Protein AF-A0AAD6R4X2-F1 (afdb_monomer_lite)

Secondary structure (DSSP, 8-state):
-----------------SSS-HHHHTTTT-EEEEE--SSSSSS-EEEEE--SSHHHHHHHHHHHHHHHHHT--

Foldseek 3Di:
DDDQPDFDADDDDDDDPDDDPVVVVVLVPWDKGWTDGPVQPPHTDIDIGHPDDDVVVVVVVVVVVVVVVVVPD

Sequence (73 aa):
MGYCNYVYVSIHIQTHIGGEDLMFQRLNHKFQLEIYSRCYKKQPLVIQGAGAGNDTTAAGVLADILDIQDLFP

InterPro domains:
  IPR001342 Homoserine dehydrogenase, catalytic [PF00742] (19-66)
  IPR011147 Bifunctional aspartokinase/homoserine dehydrogenase, homoserine dehydrogenase domain [PTHR43070] (30-72)

Radius of gyration: 16.73 Å; chains: 1; bounding box: 36×44×31 Å

pLDDT: mean 75.48, std 14.99, range [43.5, 97.06]

Organism: NCBI:txid444605

Structure (mmCIF, N/CA/C/O backbone):
data_AF-A0AAD6R4X2-F1
#
_entry.id   AF-A0AAD6R4X2-F1
#
loop_
_atom_site.group_PDB
_atom_site.id
_atom_site.type_symbol
_atom_site.label_atom_id
_atom_site.label_alt_id
_atom_site.label_comp_id
_atom_site.label_asym_id
_atom_site.label_entity_id
_atom_site.label_seq_id
_atom_site.pdbx_PDB_ins_code
_atom_site.Cartn_x
_atom_site.Cartn_y
_atom_site.Cartn_z
_atom_site.occupancy
_atom_site.B_iso_or_equiv
_atom_site.auth_seq_id
_atom_site.auth_comp_id
_atom_site.auth_asym_id
_atom_site.auth_atom_id
_atom_site.pdbx_PDB_model_num
ATOM 1 N N . MET A 1 1 ? -22.398 -7.685 17.968 1.00 43.50 1 MET A N 1
ATOM 2 C CA . MET A 1 1 ? -21.119 -7.533 17.239 1.00 43.50 1 MET A CA 1
ATOM 3 C C . MET A 1 1 ? -21.272 -6.404 16.225 1.00 43.50 1 MET A C 1
ATOM 5 O O . MET A 1 1 ? -22.176 -6.480 15.408 1.00 43.50 1 MET A O 1
ATOM 9 N N . GLY A 1 2 ? -20.514 -5.310 16.348 1.00 47.56 2 GLY A N 1
ATOM 10 C CA . GLY A 1 2 ? -20.716 -4.095 15.545 1.00 47.56 2 GLY A CA 1
ATOM 11 C C . GLY A 1 2 ? -19.875 -4.083 14.269 1.00 47.56 2 GLY A C 1
ATOM 12 O O . GLY A 1 2 ? -18.660 -4.229 14.335 1.00 47.56 2 GLY A O 1
ATOM 13 N N . TYR A 1 3 ? -20.514 -3.886 13.119 1.00 53.94 3 TYR A N 1
ATOM 14 C CA . TYR A 1 3 ? -19.849 -3.799 11.821 1.00 53.94 3 TYR A CA 1
ATOM 15 C C . TYR A 1 3 ? -19.012 -2.502 11.699 1.00 53.94 3 TYR A C 1
ATOM 17 O O . TYR A 1 3 ? -19.550 -1.393 11.799 1.00 53.94 3 TYR A O 1
ATOM 25 N N . CYS A 1 4 ? -17.696 -2.613 11.458 1.00 57.09 4 CYS A N 1
ATOM 26 C CA . CYS A 1 4 ? -16.771 -1.481 11.223 1.00 57.09 4 CYS A CA 1
ATOM 27 C C . CYS A 1 4 ? -16.940 -0.963 9.758 1.00 57.09 4 CYS A C 1
ATOM 29 O O . CYS A 1 4 ? -15.971 -0.812 9.034 1.00 57.09 4 CYS A O 1
ATOM 31 N N . ASN A 1 5 ? -18.174 -0.693 9.294 1.00 55.53 5 ASN A N 1
ATOM 32 C CA . ASN A 1 5 ? -18.512 -0.472 7.863 1.00 55.53 5 ASN A CA 1
ATOM 33 C C . ASN A 1 5 ? -18.195 0.920 7.272 1.00 55.53 5 ASN A C 1
ATOM 35 O O . ASN A 1 5 ? -18.703 1.256 6.210 1.00 55.53 5 ASN A O 1
ATOM 39 N N . TYR A 1 6 ? -17.371 1.745 7.920 1.00 56.28 6 TYR A N 1
ATOM 40 C CA . TYR A 1 6 ? -16.975 3.038 7.344 1.00 56.28 6 TYR A CA 1
ATOM 41 C C . TYR A 1 6 ? -15.542 3.360 7.768 1.00 56.28 6 TYR A C 1
ATOM 43 O O . TYR A 1 6 ? -15.285 3.605 8.952 1.00 56.28 6 TYR A O 1
ATOM 51 N N . VAL A 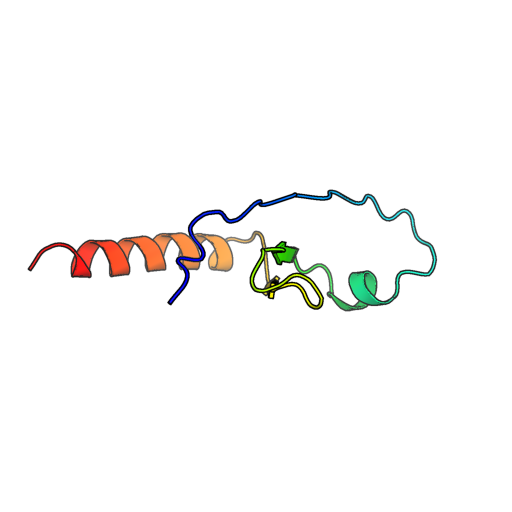1 7 ? -14.619 3.322 6.805 1.00 60.09 7 VAL A N 1
ATOM 52 C CA . VAL A 1 7 ? -13.236 3.789 6.954 1.00 60.09 7 VAL A CA 1
ATOM 53 C C . VAL A 1 7 ? -13.182 5.189 6.354 1.00 60.09 7 VAL A C 1
ATOM 55 O O . VAL A 1 7 ? -13.398 5.361 5.160 1.00 60.09 7 VAL A O 1
ATOM 58 N N . TYR A 1 8 ? -12.956 6.199 7.191 1.00 57.66 8 TYR A N 1
ATOM 59 C CA . TYR A 1 8 ? -12.717 7.561 6.725 1.00 57.66 8 TYR A CA 1
ATOM 60 C C . TYR A 1 8 ? -11.215 7.711 6.490 1.00 57.66 8 TYR A C 1
ATOM 62 O O . TYR A 1 8 ? -10.446 7.746 7.448 1.00 57.66 8 TYR A O 1
ATOM 70 N N . VAL A 1 9 ? -10.799 7.746 5.226 1.00 64.38 9 VAL A N 1
ATOM 71 C CA . VAL A 1 9 ? -9.392 7.931 4.856 1.00 64.38 9 VAL A CA 1
ATOM 72 C C . VAL A 1 9 ? -9.143 9.429 4.692 1.00 64.38 9 VAL A C 1
ATOM 74 O O . VAL A 1 9 ? -9.608 10.035 3.732 1.00 64.38 9 VAL A O 1
ATOM 77 N N . SER A 1 10 ? -8.437 10.033 5.649 1.00 56.78 10 SER A N 1
ATOM 78 C CA . SER A 1 10 ? -7.988 11.427 5.566 1.00 56.78 10 SER A CA 1
ATOM 79 C C . SER A 1 10 ? -6.525 11.444 5.147 1.00 56.78 10 SER A C 1
ATOM 81 O O . SER A 1 10 ? -5.661 11.037 5.922 1.00 56.78 10 SER A O 1
ATOM 83 N N . ILE A 1 11 ? -6.238 11.882 3.921 1.00 66.81 11 ILE A N 1
ATOM 84 C CA . ILE A 1 11 ? -4.863 12.006 3.429 1.00 66.81 11 ILE A CA 1
ATOM 85 C C . ILE A 1 11 ? -4.352 13.393 3.818 1.00 66.81 11 ILE A C 1
ATOM 87 O O . ILE A 1 11 ? -4.758 14.398 3.236 1.00 66.81 11 ILE A O 1
ATOM 91 N N . HIS A 1 12 ? -3.465 13.455 4.808 1.00 61.38 12 HIS A N 1
ATOM 92 C CA . HIS A 1 12 ? -2.785 14.690 5.190 1.00 61.38 12 HIS A CA 1
ATOM 93 C C . HIS A 1 12 ? -1.434 14.762 4.475 1.00 61.38 12 HIS A C 1
ATOM 95 O O . HIS A 1 12 ? -0.488 14.079 4.856 1.00 61.38 12 HIS A O 1
ATOM 101 N N . ILE A 1 13 ? -1.340 15.587 3.429 1.00 66.75 13 ILE A N 1
ATOM 102 C CA . ILE A 1 13 ? -0.064 15.871 2.763 1.00 66.75 13 ILE A CA 1
ATOM 103 C C . ILE A 1 13 ? 0.640 16.964 3.566 1.00 66.75 13 ILE A C 1
ATOM 105 O O . ILE A 1 13 ? 0.218 18.120 3.550 1.00 66.75 13 ILE A O 1
ATOM 109 N N . GLN A 1 14 ? 1.696 16.600 4.288 1.00 61.19 14 GLN A N 1
ATOM 110 C CA . GLN A 1 14 ? 2.537 17.553 5.008 1.00 61.19 14 GLN A CA 1
ATOM 111 C C . GLN A 1 14 ? 3.803 17.826 4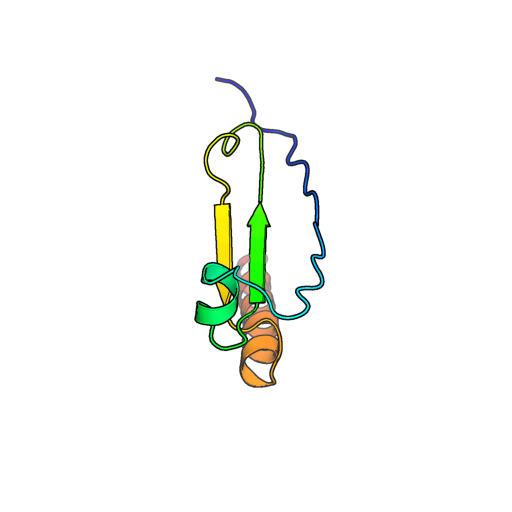.195 1.00 61.19 14 GLN A C 1
ATOM 113 O O . GLN A 1 14 ? 4.578 16.919 3.897 1.00 61.19 14 GLN A O 1
ATOM 118 N N . THR A 1 15 ? 4.027 19.086 3.826 1.00 53.81 15 THR A N 1
ATOM 119 C CA . THR A 1 15 ? 5.300 19.523 3.246 1.00 53.81 15 THR A CA 1
ATOM 120 C C . THR A 1 15 ? 6.256 19.870 4.381 1.00 53.81 15 THR A C 1
ATOM 122 O O . THR A 1 15 ? 6.163 20.953 4.960 1.00 53.81 15 THR A O 1
ATOM 125 N N . HIS A 1 16 ? 7.172 18.966 4.722 1.00 56.00 16 HIS A N 1
ATOM 126 C CA . HIS A 1 16 ? 8.201 19.261 5.717 1.00 56.00 16 HIS A CA 1
ATOM 127 C C . HIS A 1 16 ? 9.358 20.037 5.079 1.00 56.00 16 HIS A C 1
ATOM 129 O O . HIS A 1 16 ? 10.210 19.470 4.397 1.00 56.00 16 HIS A O 1
ATOM 135 N N . ILE A 1 17 ? 9.392 21.351 5.315 1.00 60.34 17 ILE A N 1
ATOM 136 C CA . ILE A 1 17 ? 10.591 22.173 5.118 1.00 60.34 17 ILE A CA 1
ATOM 137 C C . ILE A 1 17 ? 11.409 22.026 6.406 1.00 60.34 17 ILE A C 1
ATOM 139 O O . ILE A 1 17 ? 10.872 22.215 7.493 1.00 60.34 17 ILE A O 1
ATOM 143 N N . GLY A 1 18 ? 12.661 21.583 6.277 1.00 58.59 18 GLY A N 1
ATOM 144 C CA . GLY A 1 18 ? 13.469 21.004 7.356 1.00 58.59 18 GLY A CA 1
ATOM 145 C C . GLY A 1 18 ? 13.378 21.712 8.713 1.00 58.59 18 GLY A C 1
ATOM 146 O O . GLY A 1 18 ? 13.790 22.858 8.857 1.00 58.59 18 GLY A O 1
ATOM 147 N N . GLY A 1 19 ? 12.889 20.975 9.712 1.00 54.03 19 GLY A N 1
ATOM 148 C CA . GLY A 1 19 ? 12.866 21.365 11.119 1.00 54.03 19 GLY A CA 1
ATOM 149 C C . GLY A 1 19 ? 12.233 20.260 11.970 1.00 54.03 19 GLY A C 1
ATOM 150 O O . GLY A 1 19 ? 11.050 19.980 11.810 1.00 54.03 19 GLY A O 1
ATOM 151 N N . GLU A 1 20 ? 13.049 19.612 12.807 1.00 57.50 20 GLU A N 1
ATOM 152 C CA . GLU A 1 20 ? 12.708 18.793 13.993 1.00 57.50 20 GLU A CA 1
ATOM 153 C C . GLU A 1 20 ? 11.667 17.647 13.890 1.00 57.50 20 GLU A C 1
ATOM 155 O O . GLU A 1 20 ? 11.385 17.027 14.911 1.00 57.50 20 GLU A O 1
ATOM 160 N N . ASP A 1 21 ? 11.131 17.266 12.723 1.00 58.03 21 ASP A N 1
ATOM 161 C CA . ASP A 1 21 ? 10.333 16.025 12.618 1.00 58.03 21 ASP A CA 1
ATOM 162 C C . ASP A 1 21 ? 11.201 14.816 12.233 1.00 58.03 21 ASP A C 1
ATOM 164 O O . ASP A 1 21 ? 11.319 14.388 11.078 1.00 58.03 21 ASP A O 1
ATOM 168 N N . LEU A 1 22 ? 11.885 14.295 13.253 1.00 57.56 22 LEU A N 1
ATOM 169 C CA . LEU A 1 22 ? 12.877 13.223 13.154 1.00 57.56 22 LEU A CA 1
ATOM 170 C C . LEU A 1 22 ? 12.287 11.880 12.684 1.00 57.56 22 LEU A C 1
ATOM 172 O O . LEU A 1 22 ? 13.043 11.012 12.241 1.00 57.56 22 LEU A O 1
ATOM 176 N N . MET A 1 23 ? 10.966 11.678 12.767 1.00 59.47 23 MET A N 1
ATOM 177 C CA . MET A 1 23 ? 10.340 10.409 12.375 1.00 59.47 23 MET A CA 1
ATOM 178 C C . MET A 1 23 ? 10.248 10.269 10.852 1.00 59.47 23 MET A C 1
ATOM 180 O O . MET A 1 23 ? 10.624 9.222 10.324 1.00 59.47 23 MET A O 1
ATOM 184 N N . PHE A 1 24 ? 9.876 11.335 10.133 1.00 60.19 24 PHE A N 1
ATOM 185 C CA . PHE A 1 24 ? 9.873 11.343 8.664 1.00 60.19 24 PHE A CA 1
ATOM 186 C C . PHE A 1 24 ? 11.286 11.274 8.070 1.00 60.19 24 PHE A C 1
ATOM 188 O O . PHE A 1 24 ? 11.512 10.594 7.070 1.00 60.19 24 PHE A O 1
ATOM 195 N N . GLN A 1 25 ? 12.272 11.910 8.708 1.00 54.88 25 GLN A N 1
ATOM 196 C CA . GLN A 1 25 ? 13.665 11.877 8.241 1.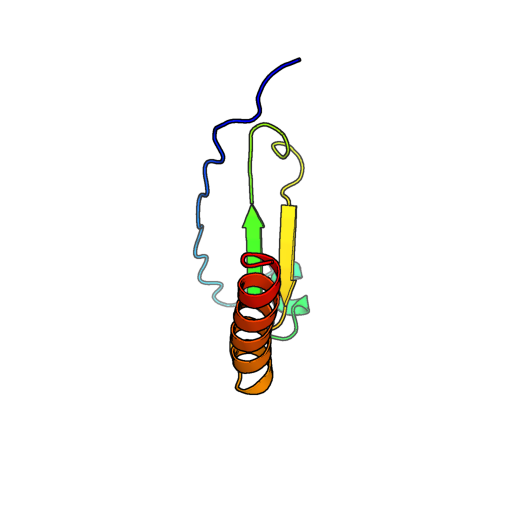00 54.88 25 GLN A CA 1
ATOM 197 C C . GLN A 1 25 ? 14.303 10.477 8.354 1.00 54.88 25 GLN A C 1
ATOM 199 O O . GLN A 1 25 ? 15.157 10.120 7.542 1.00 54.88 25 GLN A O 1
ATOM 204 N N . ARG A 1 26 ? 13.852 9.635 9.300 1.00 61.66 26 ARG A N 1
ATOM 205 C CA . ARG A 1 26 ? 14.297 8.230 9.434 1.00 61.66 26 ARG A CA 1
ATOM 206 C C . ARG A 1 26 ? 13.723 7.294 8.374 1.00 61.66 26 ARG A C 1
ATOM 208 O O . ARG A 1 26 ? 14.209 6.168 8.243 1.00 61.66 26 ARG A O 1
ATOM 215 N N . LEU A 1 27 ? 12.737 7.733 7.591 1.00 63.62 27 LEU A N 1
ATOM 216 C CA . LEU A 1 27 ? 12.137 6.898 6.552 1.00 63.62 27 LEU A CA 1
ATOM 217 C C . LEU A 1 27 ? 13.083 6.627 5.379 1.00 63.62 27 LEU A C 1
ATOM 219 O O . LEU A 1 27 ? 12.734 5.818 4.528 1.00 63.62 27 LEU A O 1
ATOM 223 N N . ASN A 1 28 ? 14.280 7.230 5.323 1.00 66.75 28 ASN A N 1
ATOM 224 C CA . ASN A 1 28 ? 15.246 7.010 4.239 1.00 66.75 28 ASN A CA 1
ATOM 225 C C . ASN A 1 28 ? 14.591 7.181 2.849 1.00 66.75 28 ASN A C 1
ATOM 227 O O . ASN A 1 28 ? 14.744 6.327 1.980 1.00 66.75 28 ASN A O 1
ATOM 231 N N . HIS A 1 29 ? 13.806 8.251 2.665 1.00 69.25 29 HIS A N 1
ATOM 232 C CA . HIS A 1 29 ? 13.034 8.533 1.442 1.00 69.25 29 HIS A CA 1
ATOM 233 C C . HIS A 1 29 ? 11.920 7.521 1.091 1.00 69.25 29 HIS A C 1
ATOM 235 O O . HIS A 1 29 ? 11.464 7.475 -0.051 1.00 69.25 29 HIS A O 1
ATOM 241 N N . LYS A 1 30 ? 11.445 6.720 2.053 1.00 75.31 30 LYS A N 1
ATOM 242 C CA . LYS A 1 30 ? 10.299 5.813 1.870 1.00 75.31 30 LYS A CA 1
ATOM 243 C C . LYS A 1 30 ? 8.960 6.533 2.051 1.00 75.31 30 LYS A C 1
ATOM 245 O O . LYS A 1 30 ? 8.843 7.485 2.817 1.00 75.31 30 LYS A O 1
ATOM 250 N N . PHE A 1 31 ? 7.946 6.040 1.349 1.00 82.19 31 PHE A N 1
ATOM 251 C CA . PHE A 1 31 ? 6.554 6.456 1.470 1.00 82.19 31 PHE A CA 1
ATOM 252 C C . PHE A 1 31 ? 5.934 5.908 2.766 1.00 82.19 31 PHE A C 1
ATOM 254 O O . PHE A 1 31 ? 6.223 4.776 3.161 1.00 82.19 31 PHE A O 1
ATOM 261 N N . GLN A 1 32 ? 5.067 6.699 3.403 1.00 83.06 32 GLN A N 1
ATOM 262 C CA . GLN A 1 32 ? 4.293 6.328 4.588 1.00 83.06 32 GLN A CA 1
ATOM 263 C C . GLN A 1 32 ? 2.835 6.769 4.421 1.00 83.06 32 GLN A C 1
ATOM 265 O O . GLN A 1 32 ? 2.571 7.912 4.057 1.00 83.06 32 GLN A O 1
ATOM 270 N N . LEU A 1 33 ? 1.900 5.873 4.729 1.00 82.00 33 LEU A N 1
ATOM 271 C CA . LEU A 1 33 ? 0.463 6.113 4.775 1.00 82.00 33 LEU A CA 1
ATOM 272 C C . LEU A 1 33 ? -0.067 5.772 6.168 1.00 82.00 33 LEU A C 1
ATOM 274 O O . LEU A 1 33 ? 0.172 4.678 6.676 1.00 82.00 33 LEU A O 1
ATOM 278 N N . GLU A 1 34 ? -0.831 6.686 6.757 1.00 84.69 34 GLU A N 1
ATOM 279 C CA . GLU A 1 34 ? -1.484 6.487 8.050 1.00 84.69 34 GLU A CA 1
ATOM 280 C C . GLU A 1 34 ? -2.999 6.410 7.871 1.00 84.69 34 GLU A C 1
ATOM 282 O O . GLU A 1 34 ? -3.631 7.325 7.344 1.00 84.69 34 GLU A O 1
ATOM 287 N N . ILE A 1 35 ? -3.591 5.302 8.311 1.00 83.31 35 ILE A N 1
ATOM 288 C CA . ILE A 1 35 ? -5.021 5.039 8.192 1.00 83.31 35 ILE A CA 1
ATOM 289 C C . ILE A 1 35 ? -5.646 5.093 9.581 1.00 83.31 35 ILE A C 1
ATOM 291 O O . ILE A 1 35 ? -5.407 4.243 10.443 1.00 83.31 35 ILE A O 1
ATOM 295 N N . TYR A 1 36 ? -6.512 6.082 9.767 1.00 81.06 36 TYR A N 1
ATOM 296 C CA . TYR A 1 36 ? -7.347 6.215 10.949 1.00 81.06 36 TYR A CA 1
ATOM 297 C C . TYR A 1 36 ? -8.730 5.630 10.679 1.00 81.06 36 TYR A C 1
ATOM 299 O O . TYR A 1 36 ? -9.321 5.792 9.615 1.00 81.06 36 TYR A O 1
ATOM 307 N N . SER A 1 37 ? -9.288 4.947 11.669 1.00 79.88 37 SER A N 1
ATOM 308 C CA . SER A 1 37 ? -10.669 4.465 11.606 1.00 79.88 37 SER A CA 1
ATOM 309 C C . SER A 1 37 ? -11.284 4.439 12.997 1.00 79.88 37 SER A C 1
ATOM 311 O O . SER A 1 37 ? -10.609 4.704 13.991 1.00 79.88 37 SER A O 1
ATOM 313 N N . ARG A 1 38 ? -12.564 4.055 13.107 1.00 79.19 38 ARG A N 1
ATOM 314 C CA . ARG A 1 38 ? -13.191 3.832 14.422 1.00 79.19 38 ARG A CA 1
ATOM 315 C C . ARG A 1 38 ? -12.447 2.793 15.262 1.00 79.19 38 ARG A C 1
ATOM 317 O O . ARG A 1 38 ? -12.434 2.919 16.484 1.00 79.19 38 ARG A O 1
ATOM 324 N N . CYS A 1 39 ? -11.860 1.808 14.593 1.00 82.38 39 CYS A N 1
ATOM 325 C CA . CYS A 1 39 ? -11.133 0.698 15.182 1.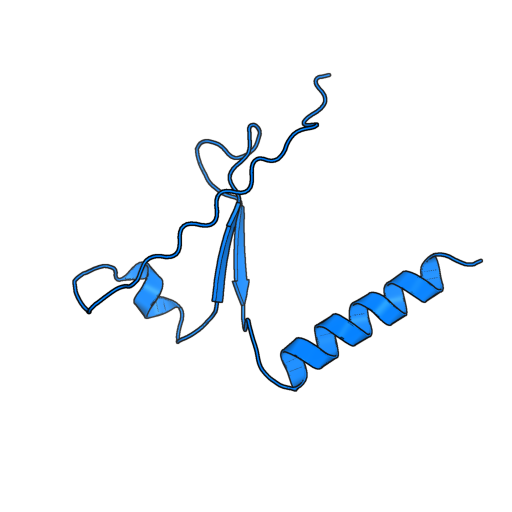00 82.38 39 CYS A CA 1
ATOM 326 C C . CYS A 1 39 ? -9.649 1.088 15.472 1.00 82.38 39 CYS A C 1
ATOM 328 O O . CYS A 1 39 ? -9.060 0.591 16.426 1.00 82.38 39 CYS A O 1
ATOM 330 N N . TYR A 1 40 ? -9.098 2.080 14.754 1.00 81.44 40 TYR A N 1
ATOM 331 C CA . TYR A 1 40 ? -7.716 2.586 14.865 1.00 81.44 40 TYR A CA 1
ATOM 332 C C . TYR A 1 40 ? -7.667 4.086 15.237 1.00 81.44 40 TYR A C 1
ATOM 334 O O . TYR A 1 40 ? -7.020 4.890 14.572 1.00 81.44 40 TYR A O 1
ATOM 342 N N . LYS A 1 41 ? -8.417 4.505 16.274 1.00 79.00 41 LYS A N 1
ATOM 343 C CA . LYS A 1 41 ? -8.522 5.932 16.667 1.00 79.00 41 LYS A CA 1
ATOM 344 C C . LYS A 1 41 ? -7.301 6.469 17.412 1.00 79.00 41 LYS A C 1
ATOM 346 O O . LYS A 1 41 ? -6.932 7.619 17.222 1.00 79.00 41 LYS A O 1
ATOM 351 N N . LYS A 1 42 ? -6.747 5.674 18.335 1.00 84.12 42 LYS A N 1
ATOM 352 C CA . LYS A 1 42 ? -5.639 6.103 19.211 1.00 84.12 42 LYS A CA 1
ATOM 353 C C . LYS A 1 42 ? -4.270 5.858 18.581 1.00 84.12 42 LYS A C 1
ATOM 355 O O . LYS A 1 42 ? -3.335 6.589 18.872 1.00 84.12 42 LYS A O 1
ATOM 360 N N . GLN A 1 43 ? -4.164 4.812 17.769 1.00 86.19 43 GLN A N 1
ATOM 361 C CA . GLN A 1 43 ? -2.951 4.417 17.063 1.00 86.19 43 GLN A CA 1
ATOM 362 C C . GLN A 1 43 ? -3.376 4.097 15.626 1.00 86.19 43 GLN A C 1
ATOM 364 O O . GLN A 1 43 ? -4.208 3.196 15.460 1.00 86.19 43 GLN A O 1
ATOM 369 N N . PRO A 1 44 ? -2.908 4.859 14.621 1.00 85.25 44 PRO A N 1
ATOM 370 C CA . PRO A 1 44 ? -3.249 4.596 13.230 1.00 85.25 44 PRO A CA 1
ATOM 371 C C . PRO A 1 44 ? -2.626 3.284 12.763 1.00 85.25 44 PRO A C 1
ATOM 373 O O . PRO A 1 44 ? -1.596 2.844 13.275 1.00 85.25 44 PRO A O 1
ATOM 376 N N . LEU A 1 45 ? -3.230 2.683 11.742 1.00 83.81 45 LEU A N 1
ATOM 377 C CA . LEU A 1 45 ? -2.545 1.668 10.957 1.00 83.81 45 LEU A CA 1
ATOM 378 C C . LEU A 1 45 ? -1.537 2.381 10.050 1.00 83.81 45 LEU A C 1
ATOM 380 O O . LEU A 1 45 ? -1.929 3.214 9.235 1.00 83.81 45 LEU A O 1
ATOM 384 N N . VAL A 1 46 ? -0.256 2.062 10.204 1.00 84.62 46 VAL A N 1
ATOM 385 C CA . VAL A 1 46 ? 0.828 2.681 9.437 1.00 84.62 46 VAL A CA 1
ATOM 386 C C . VAL A 1 46 ? 1.323 1.697 8.380 1.00 84.62 46 VAL A C 1
ATOM 388 O O . VAL A 1 46 ? 1.722 0.582 8.709 1.00 84.62 46 VAL A O 1
ATOM 391 N N . ILE A 1 47 ? 1.316 2.117 7.116 1.00 86.19 47 ILE A N 1
ATOM 392 C CA . ILE A 1 47 ? 1.887 1.383 5.982 1.00 86.19 47 ILE A CA 1
ATOM 393 C C . ILE A 1 47 ? 3.102 2.168 5.493 1.00 86.19 47 ILE A C 1
ATOM 395 O O . ILE A 1 47 ? 2.971 3.321 5.095 1.00 86.19 47 ILE A O 1
ATOM 399 N N . GLN A 1 48 ? 4.284 1.555 5.521 1.00 85.31 48 GLN A N 1
ATOM 400 C CA . GLN A 1 48 ? 5.543 2.165 5.082 1.00 85.31 48 GLN A CA 1
ATOM 401 C C . GLN A 1 48 ? 6.214 1.298 4.019 1.00 85.31 48 GLN A C 1
ATOM 403 O O . GLN A 1 48 ? 6.242 0.075 4.139 1.00 85.31 48 GLN A O 1
ATOM 408 N N . GLY A 1 49 ? 6.814 1.920 3.007 1.00 86.12 49 GLY A N 1
ATOM 409 C CA . GLY A 1 49 ? 7.503 1.192 1.944 1.00 86.12 49 GLY A CA 1
ATOM 410 C C . GLY A 1 49 ? 8.008 2.090 0.824 1.00 86.12 49 GLY A C 1
ATOM 411 O O . GLY A 1 49 ? 7.895 3.311 0.880 1.00 86.12 49 GLY A O 1
ATOM 412 N N . ALA A 1 50 ? 8.581 1.495 -0.218 1.00 87.56 50 ALA A N 1
ATOM 413 C CA . ALA A 1 50 ? 8.785 2.230 -1.461 1.00 87.56 50 ALA A CA 1
ATOM 414 C C . ALA A 1 50 ? 7.406 2.539 -2.072 1.00 87.56 50 ALA A C 1
ATOM 416 O O . ALA A 1 50 ? 6.581 1.641 -2.194 1.00 87.56 50 ALA A O 1
ATOM 417 N N . GLY A 1 51 ? 7.140 3.803 -2.411 1.00 84.25 51 GLY A N 1
ATOM 418 C CA . GLY A 1 51 ? 5.874 4.216 -3.040 1.00 84.25 51 GLY A CA 1
ATOM 419 C C . GLY A 1 51 ? 5.941 4.296 -4.569 1.00 84.25 51 GLY A C 1
ATOM 420 O O . GLY A 1 51 ? 4.914 4.417 -5.225 1.00 84.25 51 GLY A O 1
ATOM 421 N N . ALA A 1 52 ? 7.148 4.248 -5.135 1.00 86.19 52 ALA A N 1
ATOM 422 C CA . ALA A 1 52 ? 7.410 4.298 -6.567 1.00 86.19 52 ALA A CA 1
ATOM 423 C C . ALA A 1 52 ? 8.746 3.610 -6.884 1.00 86.19 52 ALA A C 1
ATOM 425 O O . ALA A 1 52 ? 9.612 3.486 -6.014 1.00 86.19 52 ALA A O 1
ATOM 426 N N . GLY A 1 53 ? 8.910 3.173 -8.130 1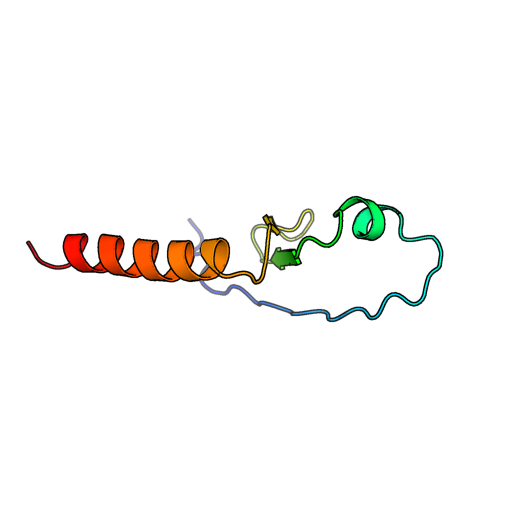.00 90.44 53 GLY A N 1
ATOM 427 C CA . GLY A 1 53 ? 10.095 2.470 -8.626 1.00 90.44 53 GLY A CA 1
ATOM 428 C C . GLY A 1 53 ? 9.687 1.287 -9.497 1.00 90.44 53 GLY A C 1
ATOM 429 O O . GLY A 1 53 ? 8.627 0.714 -9.272 1.00 90.44 53 GLY A O 1
ATOM 430 N N . ASN A 1 54 ? 10.514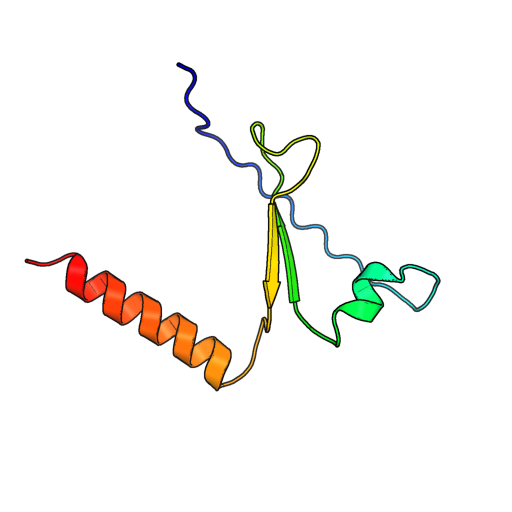 0.926 -10.481 1.00 94.56 54 ASN A N 1
ATOM 431 C CA . ASN A 1 54 ? 10.183 -0.119 -11.457 1.00 94.56 54 ASN A CA 1
ATOM 432 C C . ASN A 1 54 ? 9.759 -1.431 -10.779 1.00 94.56 54 ASN A C 1
ATOM 434 O O . ASN A 1 54 ? 8.675 -1.939 -11.046 1.00 94.56 54 ASN A O 1
ATOM 438 N N . ASP A 1 55 ? 10.568 -1.917 -9.839 1.00 94.88 55 ASP A N 1
ATOM 439 C CA . ASP A 1 55 ? 10.330 -3.205 -9.183 1.00 94.88 55 ASP A CA 1
ATOM 440 C C . ASP A 1 55 ? 9.143 -3.138 -8.214 1.00 94.88 55 ASP A C 1
ATOM 442 O O . ASP A 1 55 ? 8.321 -4.048 -8.178 1.00 94.88 55 ASP A O 1
ATOM 446 N N . THR A 1 56 ? 9.002 -2.031 -7.477 1.00 91.31 56 THR A N 1
ATOM 447 C CA . THR A 1 56 ? 7.874 -1.789 -6.562 1.00 91.31 56 THR A CA 1
ATOM 448 C C . THR A 1 56 ? 6.544 -1.741 -7.315 1.00 91.31 56 THR A C 1
ATOM 450 O O . THR A 1 56 ? 5.566 -2.354 -6.893 1.00 91.31 56 THR A O 1
ATOM 453 N N . THR A 1 57 ? 6.495 -1.025 -8.441 1.00 92.69 57 THR A N 1
ATOM 454 C CA . THR A 1 57 ? 5.289 -0.916 -9.265 1.00 92.69 57 THR A CA 1
ATOM 455 C C . THR A 1 57 ? 4.997 -2.229 -9.992 1.00 92.69 57 THR A C 1
ATOM 457 O O . THR A 1 57 ? 3.845 -2.656 -10.009 1.00 92.69 57 THR A O 1
ATOM 460 N N . ALA A 1 58 ? 6.017 -2.908 -10.531 1.00 97.06 58 ALA A N 1
ATOM 461 C CA . ALA A 1 58 ? 5.856 -4.216 -11.165 1.00 97.06 58 ALA A CA 1
ATOM 462 C C . ALA A 1 58 ? 5.366 -5.283 -10.175 1.00 97.06 58 ALA A C 1
ATOM 464 O O . ALA A 1 58 ? 4.508 -6.083 -10.533 1.00 97.06 58 ALA A O 1
ATOM 465 N N . ALA A 1 59 ? 5.850 -5.268 -8.929 1.00 95.38 59 ALA A N 1
ATOM 466 C CA . ALA A 1 59 ? 5.370 -6.158 -7.875 1.00 95.38 59 ALA A CA 1
ATOM 467 C C . ALA A 1 59 ? 3.889 -5.918 -7.549 1.00 95.38 59 ALA A C 1
ATOM 469 O O . ALA A 1 59 ? 3.148 -6.884 -7.393 1.00 95.38 59 ALA A O 1
ATOM 470 N N . GLY A 1 60 ? 3.448 -4.654 -7.502 1.00 93.50 60 GLY A N 1
ATOM 471 C CA . GLY A 1 60 ? 2.033 -4.313 -7.323 1.00 93.50 60 GLY A CA 1
ATOM 472 C C . GLY A 1 60 ? 1.155 -4.851 -8.457 1.00 93.50 60 GLY A C 1
ATOM 473 O O . GLY A 1 60 ? 0.169 -5.528 -8.198 1.00 93.50 60 GLY A O 1
ATOM 474 N N . VAL A 1 61 ? 1.564 -4.639 -9.713 1.00 96.25 61 VAL A N 1
ATOM 475 C CA . VAL A 1 61 ? 0.844 -5.177 -10.883 1.00 96.25 61 VAL A CA 1
ATOM 476 C C . VAL A 1 61 ? 0.825 -6.709 -10.882 1.00 96.25 61 VAL A C 1
ATOM 478 O O . VAL A 1 61 ? -0.198 -7.315 -11.188 1.00 96.25 61 VAL A O 1
ATOM 481 N N . LEU A 1 62 ? 1.948 -7.353 -10.549 1.00 95.56 62 LEU A N 1
ATOM 482 C CA . LEU A 1 62 ? 2.031 -8.811 -10.488 1.00 95.56 62 LEU A CA 1
ATOM 483 C C . LEU A 1 62 ? 1.111 -9.387 -9.406 1.00 95.56 62 LEU A C 1
ATOM 485 O O . LEU A 1 62 ? 0.475 -10.406 -9.658 1.00 95.56 62 LEU A O 1
ATOM 489 N N . ALA A 1 63 ? 1.031 -8.748 -8.234 1.00 94.75 63 ALA A N 1
ATOM 490 C CA . ALA A 1 63 ? 0.132 -9.170 -7.162 1.00 94.75 63 ALA A CA 1
ATOM 491 C C . ALA A 1 63 ? -1.328 -9.187 -7.637 1.00 94.75 63 ALA A C 1
ATOM 493 O O . ALA A 1 63 ? -1.991 -10.210 -7.499 1.00 94.75 63 ALA A O 1
ATOM 494 N N . ASP A 1 64 ? -1.776 -8.127 -8.316 1.00 94.50 64 ASP A N 1
ATOM 495 C CA . ASP A 1 64 ? -3.135 -8.067 -8.868 1.00 94.50 64 ASP A CA 1
ATOM 496 C C . ASP A 1 64 ? -3.393 -9.184 -9.901 1.00 94.50 64 ASP A C 1
ATOM 498 O O . ASP A 1 64 ? -4.477 -9.762 -9.941 1.00 94.50 64 ASP A O 1
ATOM 502 N N . ILE A 1 65 ? -2.406 -9.534 -10.737 1.00 95.06 65 ILE A N 1
ATOM 503 C CA . ILE A 1 65 ? -2.539 -10.633 -11.715 1.00 95.06 65 ILE A CA 1
ATOM 504 C C . ILE A 1 65 ? -2.686 -11.991 -11.017 1.00 95.06 65 ILE A C 1
ATOM 506 O O . ILE A 1 65 ? -3.447 -12.841 -11.483 1.00 95.06 65 ILE A O 1
ATOM 510 N N . LEU A 1 66 ? -1.945 -12.220 -9.930 1.00 93.00 66 LEU A N 1
ATOM 511 C CA . LEU A 1 66 ? -2.073 -13.441 -9.133 1.00 93.00 66 LEU A CA 1
ATOM 512 C C . LEU A 1 66 ? -3.459 -13.513 -8.483 1.00 93.00 66 LEU A C 1
ATOM 514 O O . LEU A 1 66 ? -4.144 -14.517 -8.657 1.00 93.00 66 LEU A O 1
ATOM 518 N N . ASP A 1 67 ? -3.914 -12.426 -7.858 1.00 91.81 67 ASP A N 1
ATOM 519 C CA . ASP A 1 67 ? -5.229 -12.362 -7.214 1.00 91.81 67 ASP A CA 1
ATOM 520 C C . ASP A 1 67 ? -6.376 -12.584 -8.219 1.00 91.81 67 ASP A C 1
ATOM 522 O O . ASP A 1 67 ? -7.365 -13.247 -7.910 1.00 91.81 67 ASP A O 1
ATOM 526 N N . ILE A 1 68 ? -6.246 -12.082 -9.455 1.00 92.69 68 ILE A N 1
ATOM 527 C CA . ILE A 1 68 ? -7.238 -12.300 -10.522 1.00 92.69 68 ILE A CA 1
ATOM 528 C C . ILE A 1 68 ? -7.343 -13.777 -10.924 1.00 92.69 68 ILE A C 1
ATOM 530 O O . ILE A 1 68 ? -8.440 -14.233 -11.248 1.00 92.69 68 ILE A O 1
ATOM 534 N N . GLN A 1 69 ? -6.240 -14.531 -10.913 1.00 85.06 69 GLN A N 1
ATOM 535 C CA . GLN A 1 69 ? -6.269 -15.961 -11.243 1.00 85.06 69 GLN A CA 1
ATOM 536 C C . GLN A 1 69 ? -7.029 -16.774 -10.191 1.00 85.06 69 GLN A C 1
ATOM 538 O O . GLN A 1 69 ? -7.726 -17.719 -10.548 1.00 85.06 69 GLN A O 1
ATOM 543 N N . ASP A 1 70 ? -6.976 -16.361 -8.926 1.00 82.38 70 ASP A N 1
ATOM 544 C CA . ASP A 1 70 ? -7.680 -17.036 -7.832 1.00 82.38 70 ASP A CA 1
ATOM 545 C C . ASP A 1 70 ? -9.199 -16.761 -7.829 1.00 82.38 70 ASP A C 1
ATOM 547 O O . ASP A 1 70 ? -9.959 -17.432 -7.128 1.00 82.38 70 ASP A O 1
ATOM 551 N N . LEU A 1 71 ? -9.674 -15.793 -8.625 1.00 82.12 71 LEU A N 1
ATOM 552 C CA . LEU A 1 71 ? -11.095 -15.432 -8.721 1.00 82.12 71 LEU A CA 1
ATOM 553 C C . LEU A 1 71 ? -11.901 -16.299 -9.703 1.00 82.12 71 LEU A C 1
ATOM 555 O O . LEU A 1 71 ? -13.134 -16.254 -9.665 1.00 82.12 71 LEU A O 1
ATOM 559 N N . PHE A 1 72 ? -11.248 -17.085 -10.564 1.00 75.69 72 PHE A N 1
ATOM 560 C CA . PHE A 1 72 ? -11.913 -17.916 -11.573 1.00 75.69 72 PHE A CA 1
ATOM 561 C C . PHE A 1 72 ? -11.464 -19.386 -11.454 1.00 75.69 72 PHE A C 1
ATOM 563 O O . PHE A 1 72 ? -10.374 -19.712 -11.923 1.00 75.69 72 PHE A O 1
ATOM 570 N N . PRO A 1 73 ? -12.275 -20.263 -10.823 1.00 67.44 73 PRO A N 1
ATOM 571 C CA . PRO A 1 73 ? -11.960 -21.684 -10.648 1.00 67.44 73 PRO A CA 1
ATOM 572 C C . PRO A 1 73 ? -12.111 -22.519 -11.928 1.00 67.44 73 PRO A C 1
ATOM 574 O O . PRO A 1 73 ? -12.949 -22.161 -12.791 1.00 67.44 73 PRO A O 1
#